Protein AF-A0A7S0MZC3-F1 (afdb_monomer_lite)

Radius of gyration: 25.45 Å; chains: 1; bounding box: 79×46×43 Å

Organism: NCBI:txid1411642

Foldseek 3Di:
DDDDDPPPPPPPVVVVVVVVVVVVVVVVVVVVVDPVPVCLFDKDDDDDDDDPDDDVLLQVLCCVPVVDNDDDPPLSVLLVCVLVVHDTDTDGDPPSPVVCSQVSNCVSVVHDGDDD

Structure (mmCIF, N/CA/C/O backbone):
data_AF-A0A7S0MZC3-F1
#
_entry.id   AF-A0A7S0MZC3-F1
#
loop_
_atom_site.group_PDB
_atom_site.id
_atom_site.type_symbol
_atom_site.label_atom_id
_atom_site.label_alt_id
_atom_site.label_comp_id
_atom_site.label_asym_id
_atom_site.label_entity_id
_atom_site.label_seq_id
_atom_site.pdbx_PDB_ins_code
_atom_site.Cartn_x
_atom_site.Cartn_y
_atom_site.Cartn_z
_atom_site.occupancy
_atom_site.B_iso_or_equiv
_atom_site.auth_seq_id
_atom_site.auth_comp_id
_atom_site.auth_asym_id
_atom_site.auth_atom_id
_atom_site.pdbx_PDB_model_num
ATOM 1 N N . GLY A 1 1 ? 63.529 -34.219 -31.049 1.00 38.88 1 GLY A N 1
ATOM 2 C CA . GLY A 1 1 ? 62.089 -34.540 -30.981 1.00 38.88 1 GLY A CA 1
ATOM 3 C C . GLY A 1 1 ? 61.337 -33.245 -31.166 1.00 38.88 1 GLY A C 1
ATOM 4 O O . GLY A 1 1 ? 61.920 -32.231 -30.801 1.00 38.88 1 GLY A O 1
ATOM 5 N N . PRO A 1 2 ? 60.170 -33.244 -31.823 1.00 45.28 2 PRO A N 1
ATOM 6 C CA . PRO A 1 2 ? 59.547 -32.015 -32.294 1.00 45.28 2 PRO A CA 1
ATOM 7 C C . PRO A 1 2 ? 59.161 -31.129 -31.110 1.00 45.28 2 PRO A C 1
ATOM 9 O O . PRO A 1 2 ? 58.729 -31.637 -30.079 1.00 45.28 2 PRO A O 1
ATOM 12 N N . ALA A 1 3 ? 59.377 -29.826 -31.282 1.00 48.06 3 ALA A N 1
ATOM 13 C CA . ALA A 1 3 ? 58.860 -28.800 -30.400 1.00 48.06 3 ALA A CA 1
ATOM 14 C C . ALA A 1 3 ? 57.333 -28.901 -30.391 1.00 48.06 3 ALA A C 1
ATOM 16 O O . ALA A 1 3 ? 56.700 -28.955 -31.447 1.00 48.06 3 ALA A O 1
ATOM 17 N N . GLU A 1 4 ? 56.776 -28.986 -29.193 1.00 48.47 4 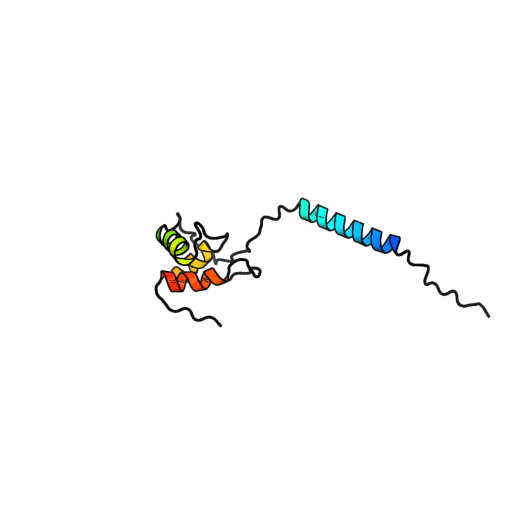GLU A N 1
ATOM 18 C CA . GLU A 1 4 ? 55.360 -28.797 -28.942 1.00 48.47 4 GLU A CA 1
ATOM 19 C C . GLU A 1 4 ? 54.940 -27.415 -29.462 1.00 48.47 4 GLU A C 1
ATOM 21 O O . GLU A 1 4 ? 55.422 -26.380 -29.010 1.00 48.47 4 GLU A O 1
ATOM 26 N N . HIS A 1 5 ? 54.106 -27.415 -30.500 1.00 50.88 5 HIS A N 1
ATOM 27 C CA . HIS A 1 5 ? 53.350 -26.238 -30.894 1.00 50.88 5 HIS A CA 1
ATOM 28 C C . HIS A 1 5 ? 52.312 -25.996 -29.795 1.00 50.88 5 HIS A C 1
ATOM 30 O O . HIS A 1 5 ? 51.366 -26.773 -29.673 1.00 50.88 5 HIS A O 1
ATOM 36 N N . ASP A 1 6 ? 52.494 -24.939 -29.003 1.00 47.56 6 ASP A N 1
ATOM 37 C CA . ASP A 1 6 ? 51.408 -24.364 -28.213 1.00 47.56 6 ASP A CA 1
ATOM 38 C C . ASP A 1 6 ? 50.366 -23.815 -29.197 1.00 47.56 6 ASP A C 1
ATOM 40 O O . ASP A 1 6 ? 50.517 -22.744 -29.779 1.00 47.56 6 ASP A O 1
ATOM 44 N N . GLU A 1 7 ? 49.318 -24.600 -29.433 1.00 55.44 7 GLU A N 1
ATOM 45 C CA . GLU A 1 7 ? 48.158 -24.251 -30.258 1.00 55.44 7 GLU A CA 1
ATOM 46 C C . GLU A 1 7 ? 47.123 -23.466 -29.433 1.00 55.44 7 GLU A C 1
ATOM 48 O O . GLU A 1 7 ? 45.921 -23.692 -29.514 1.00 55.44 7 GLU A O 1
ATOM 53 N N . PHE A 1 8 ? 47.591 -22.528 -28.611 1.00 55.16 8 PHE A N 1
ATOM 54 C CA . PHE A 1 8 ? 46.767 -21.404 -28.184 1.00 55.16 8 PHE A CA 1
ATOM 55 C C . PHE A 1 8 ? 47.102 -20.266 -29.134 1.00 55.16 8 PHE A C 1
ATOM 57 O O . PHE A 1 8 ? 47.890 -19.382 -28.813 1.00 55.16 8 PHE A O 1
ATOM 64 N N . GLY A 1 9 ? 46.567 -20.367 -30.357 1.00 51.00 9 GLY A N 1
ATOM 65 C CA . GLY A 1 9 ? 46.602 -19.261 -31.305 1.00 51.00 9 GLY A CA 1
ATOM 66 C C . GLY A 1 9 ? 46.116 -18.002 -30.603 1.00 51.00 9 GLY A C 1
ATOM 67 O O . GLY A 1 9 ? 45.172 -18.084 -29.815 1.00 51.00 9 GLY A O 1
ATOM 68 N N . ASP A 1 10 ? 46.809 -16.889 -30.844 1.00 55.56 10 ASP A N 1
ATOM 69 C CA . ASP A 1 10 ? 46.469 -15.573 -30.315 1.00 55.56 10 ASP A CA 1
ATOM 70 C C . ASP A 1 10 ? 44.962 -15.358 -30.483 1.00 55.56 10 ASP A C 1
ATOM 72 O O . ASP A 1 10 ? 44.473 -15.148 -31.595 1.00 55.56 10 ASP A O 1
ATOM 76 N N . ILE A 1 11 ? 44.208 -15.508 -29.392 1.00 59.03 11 ILE A N 1
ATOM 77 C CA . ILE A 1 11 ? 42.795 -15.164 -29.396 1.00 59.03 11 ILE A CA 1
ATOM 78 C C . ILE A 1 11 ? 42.803 -13.650 -29.510 1.00 59.03 11 ILE A C 1
ATOM 80 O O . ILE A 1 11 ? 43.213 -12.961 -28.578 1.00 59.03 11 ILE A O 1
ATOM 84 N N . ASP A 1 12 ? 42.447 -13.150 -30.688 1.00 62.41 12 ASP A N 1
ATOM 85 C CA . ASP A 1 12 ? 42.364 -11.723 -30.927 1.00 62.41 12 ASP A CA 1
ATOM 86 C C . ASP A 1 12 ? 41.288 -11.163 -29.992 1.00 62.41 12 ASP A C 1
ATOM 88 O O . ASP A 1 12 ? 40.092 -11.420 -30.166 1.00 62.41 12 ASP A O 1
ATOM 92 N N . ASP A 1 13 ? 41.714 -10.423 -28.966 1.00 61.41 13 ASP A N 1
ATOM 93 C CA . ASP A 1 13 ? 40.813 -9.739 -28.040 1.00 61.41 13 ASP A CA 1
ATOM 94 C C . ASP A 1 13 ? 39.795 -8.880 -28.814 1.00 61.41 13 ASP A C 1
ATOM 96 O O . ASP A 1 13 ? 38.664 -8.705 -28.358 1.00 61.41 13 ASP A O 1
ATOM 100 N N . ALA A 1 14 ? 40.144 -8.396 -30.015 1.00 66.00 14 ALA A N 1
ATOM 101 C CA . ALA A 1 14 ? 39.228 -7.669 -30.883 1.00 66.00 14 ALA A CA 1
ATOM 102 C C . ALA A 1 14 ? 38.117 -8.557 -31.473 1.00 66.00 14 ALA A C 1
ATOM 104 O O . ALA A 1 14 ? 36.990 -8.078 -31.597 1.00 66.00 14 ALA A O 1
ATOM 105 N N . GLU A 1 15 ? 38.369 -9.837 -31.777 1.00 63.91 15 GLU A N 1
ATOM 106 C CA . GLU A 1 15 ? 37.312 -10.774 -32.196 1.00 63.91 15 GLU A CA 1
ATOM 107 C C . GLU A 1 15 ? 36.387 -11.144 -31.031 1.00 63.91 15 GLU A C 1
ATOM 109 O O . GLU A 1 15 ? 35.169 -11.218 -31.212 1.00 63.91 15 GLU A O 1
ATOM 114 N N . LEU A 1 16 ? 36.927 -11.310 -29.819 1.00 59.62 16 LEU A N 1
ATOM 115 C CA . LEU A 1 16 ? 36.118 -11.545 -28.616 1.00 59.62 16 LEU A CA 1
ATOM 116 C C . LEU A 1 16 ? 35.220 -10.345 -28.283 1.00 59.62 16 LEU A C 1
ATOM 118 O O . LEU A 1 16 ? 34.051 -10.526 -27.931 1.00 59.62 16 LEU A O 1
ATOM 122 N N . ILE A 1 17 ? 35.747 -9.125 -28.415 1.00 66.00 17 ILE A N 1
ATOM 123 C CA . ILE A 1 17 ? 34.987 -7.888 -28.201 1.00 66.00 17 ILE A CA 1
ATOM 124 C C . ILE A 1 17 ? 33.932 -7.719 -29.303 1.00 66.00 17 ILE A C 1
ATOM 126 O O . ILE A 1 17 ? 32.768 -7.483 -28.985 1.00 66.00 17 ILE A O 1
ATOM 130 N N . SER A 1 18 ? 34.291 -7.947 -30.572 1.00 66.44 18 SER A N 1
ATOM 131 C CA . SER A 1 18 ? 33.347 -7.882 -31.697 1.00 66.44 18 SER A CA 1
ATOM 132 C C . SER A 1 18 ? 32.206 -8.889 -31.545 1.00 66.44 18 SER A C 1
ATOM 134 O O . SER A 1 18 ? 31.049 -8.544 -31.768 1.00 66.44 18 SER A O 1
ATOM 136 N N . SER A 1 19 ? 32.495 -10.113 -31.087 1.00 68.69 19 SER A N 1
ATOM 137 C CA . SER A 1 19 ? 31.464 -11.123 -30.824 1.00 68.69 19 SER A CA 1
ATOM 138 C C . SER A 1 19 ? 30.505 -10.713 -29.702 1.00 68.69 19 SER A C 1
ATOM 140 O O . SER A 1 19 ? 29.334 -11.100 -29.735 1.00 68.69 19 SER A O 1
ATOM 142 N N . CYS A 1 20 ? 30.974 -9.963 -28.702 1.00 67.00 20 CYS A N 1
ATOM 143 C CA . CYS A 1 20 ? 30.117 -9.437 -27.641 1.00 67.00 20 CYS A CA 1
ATOM 144 C C . CYS A 1 20 ? 29.237 -8.288 -28.141 1.00 67.00 20 CYS A C 1
ATOM 146 O O . CYS A 1 20 ? 28.064 -8.225 -27.772 1.00 67.00 20 CYS A O 1
ATOM 148 N N . ASP A 1 21 ? 29.777 -7.418 -28.993 1.00 73.50 21 ASP A N 1
ATOM 149 C CA . ASP A 1 21 ? 29.037 -6.303 -29.586 1.00 73.50 21 ASP A CA 1
ATOM 150 C C . ASP A 1 21 ? 27.942 -6.800 -30.539 1.00 73.50 21 ASP A C 1
ATOM 152 O O . ASP A 1 21 ? 26.808 -6.321 -30.472 1.00 73.50 21 ASP A O 1
ATOM 156 N N . ASP A 1 22 ? 28.224 -7.826 -31.346 1.00 75.62 22 ASP A N 1
ATOM 157 C CA . ASP A 1 22 ? 27.236 -8.470 -32.219 1.00 75.62 22 ASP A CA 1
ATOM 158 C C . ASP A 1 22 ? 26.118 -9.147 -31.410 1.00 75.62 22 ASP A C 1
ATOM 160 O O . ASP A 1 22 ? 24.932 -9.008 -31.727 1.00 75.62 22 ASP A O 1
ATOM 164 N N . ALA A 1 23 ? 26.471 -9.831 -30.315 1.00 72.12 23 ALA A N 1
ATOM 165 C CA . ALA A 1 23 ? 25.497 -10.424 -29.400 1.00 72.12 23 ALA A CA 1
ATOM 166 C C . ALA A 1 23 ? 24.655 -9.353 -28.682 1.00 72.12 23 ALA A C 1
ATOM 168 O O . ALA A 1 23 ? 23.444 -9.522 -28.514 1.00 72.12 23 ALA A O 1
ATOM 169 N N . ALA A 1 24 ? 25.265 -8.230 -28.292 1.00 68.44 24 ALA A N 1
ATOM 170 C CA . ALA A 1 24 ? 24.574 -7.103 -27.678 1.00 68.44 24 ALA A CA 1
ATOM 171 C C . ALA A 1 24 ? 23.631 -6.408 -28.669 1.00 68.44 24 ALA A C 1
ATOM 173 O O . ALA A 1 24 ? 22.507 -6.069 -28.299 1.00 68.44 24 ALA A O 1
ATOM 174 N N . ALA A 1 25 ? 24.045 -6.237 -29.924 1.00 73.56 25 ALA A N 1
ATOM 175 C CA . ALA A 1 25 ? 23.230 -5.658 -30.985 1.00 73.56 25 ALA A CA 1
ATOM 176 C C . ALA A 1 25 ? 22.045 -6.563 -31.352 1.00 73.56 25 ALA A C 1
ATOM 178 O O . ALA A 1 25 ? 20.926 -6.070 -31.493 1.00 73.56 25 ALA A O 1
ATOM 179 N N . ALA A 1 26 ? 22.253 -7.881 -31.436 1.00 71.25 26 ALA A N 1
ATOM 180 C CA . ALA A 1 26 ? 21.181 -8.852 -31.654 1.00 71.25 26 ALA A CA 1
ATOM 181 C C . ALA A 1 26 ? 20.164 -8.838 -30.501 1.00 71.25 26 ALA A C 1
ATOM 183 O O . ALA A 1 26 ? 18.962 -8.717 -30.739 1.00 71.25 26 ALA A O 1
ATOM 184 N N . TYR A 1 27 ? 20.647 -8.834 -29.254 1.00 63.59 27 TYR A N 1
ATOM 185 C CA . TYR A 1 27 ? 19.802 -8.704 -28.066 1.00 63.59 27 TYR A CA 1
ATOM 186 C C . TYR A 1 27 ? 19.015 -7.383 -28.052 1.00 63.59 27 TYR A C 1
ATOM 188 O O . TYR A 1 27 ? 17.833 -7.356 -27.711 1.00 63.59 27 TYR A O 1
ATOM 196 N N . GLN A 1 28 ? 19.647 -6.274 -28.447 1.00 66.06 28 GLN A N 1
ATOM 197 C CA . GLN A 1 28 ? 19.004 -4.961 -28.537 1.00 66.06 28 GLN A CA 1
ATOM 198 C C . GLN A 1 28 ? 17.970 -4.891 -29.667 1.00 66.06 28 GLN A C 1
ATOM 200 O O . GLN A 1 28 ? 16.918 -4.282 -29.481 1.00 66.06 28 GLN A O 1
ATOM 205 N N . ALA A 1 29 ? 18.222 -5.532 -30.810 1.00 66.38 29 ALA A N 1
ATOM 206 C CA . ALA A 1 29 ? 17.283 -5.605 -31.928 1.00 66.38 29 ALA A CA 1
ATOM 207 C C . ALA A 1 29 ? 16.047 -6.463 -31.593 1.00 66.38 29 ALA A C 1
ATOM 209 O O . ALA A 1 29 ? 14.921 -6.082 -31.930 1.00 66.38 29 ALA A O 1
ATOM 210 N N . GLU A 1 30 ? 16.231 -7.569 -30.861 1.00 61.44 30 GLU A N 1
ATOM 211 C CA . GLU A 1 30 ? 15.127 -8.357 -30.295 1.00 61.44 30 GLU A CA 1
ATOM 212 C C . GLU A 1 30 ? 14.334 -7.551 -29.249 1.00 61.44 30 GLU A C 1
ATOM 214 O O . GLU A 1 30 ? 13.102 -7.528 -29.293 1.00 61.44 30 GLU A O 1
ATOM 219 N N . LYS A 1 31 ? 15.019 -6.802 -28.372 1.00 57.59 31 LYS A N 1
ATOM 220 C CA . LYS A 1 31 ? 14.417 -5.869 -27.396 1.00 57.59 31 LYS A CA 1
ATOM 221 C C . LYS A 1 31 ? 13.665 -4.698 -28.030 1.00 57.59 31 LYS A C 1
ATOM 223 O O . LYS A 1 31 ? 12.723 -4.216 -27.418 1.00 57.59 31 LYS A O 1
ATOM 228 N N . ALA A 1 32 ? 14.087 -4.215 -29.196 1.00 56.34 32 ALA A N 1
ATOM 229 C CA . ALA A 1 32 ? 13.450 -3.097 -29.896 1.00 56.34 32 ALA A CA 1
ATOM 230 C C . ALA A 1 32 ? 12.188 -3.519 -30.667 1.00 56.34 32 ALA A C 1
ATOM 232 O O . ALA A 1 32 ? 11.336 -2.682 -30.954 1.00 56.34 32 ALA A O 1
ATOM 233 N N . SER A 1 33 ? 12.075 -4.808 -30.999 1.00 53.50 33 SER A N 1
ATOM 234 C CA . SER A 1 33 ? 10.907 -5.387 -31.679 1.00 53.50 33 SER A CA 1
ATOM 235 C C . SER A 1 33 ? 9.865 -5.929 -30.696 1.00 53.50 33 SER A C 1
ATOM 237 O O . SER A 1 33 ? 8.692 -6.052 -31.039 1.00 53.50 33 SER A O 1
ATOM 239 N N . GLN A 1 34 ? 10.275 -6.235 -29.464 1.00 41.09 34 GLN A N 1
ATOM 240 C CA . GLN A 1 34 ? 9.359 -6.362 -28.342 1.00 41.09 34 GLN A CA 1
ATOM 241 C C . GLN A 1 34 ? 8.988 -4.952 -27.883 1.00 41.09 34 GLN A C 1
ATOM 243 O O . GLN A 1 34 ? 9.838 -4.225 -27.377 1.00 41.09 34 GLN A O 1
ATOM 248 N N . GLU A 1 35 ? 7.722 -4.555 -28.010 1.00 35.88 35 GLU A N 1
ATOM 249 C CA . GLU A 1 35 ? 7.210 -3.502 -27.136 1.00 35.88 35 GLU A CA 1
ATOM 250 C C . GLU A 1 35 ? 7.386 -4.005 -25.701 1.00 35.88 35 GLU A C 1
ATOM 252 O O . GLU A 1 35 ? 6.572 -4.764 -25.179 1.00 35.88 35 GLU A O 1
ATOM 257 N N . TYR A 1 36 ? 8.488 -3.616 -25.061 1.00 33.50 36 TYR A N 1
ATOM 258 C CA . TYR A 1 36 ? 8.579 -3.612 -23.616 1.00 33.50 36 TYR A CA 1
ATOM 259 C C . TYR A 1 36 ? 7.596 -2.524 -23.189 1.00 33.50 36 TYR A C 1
ATOM 261 O O . TYR A 1 36 ? 7.967 -1.371 -22.960 1.00 33.50 36 TYR A O 1
ATOM 269 N N . SER A 1 37 ? 6.312 -2.880 -23.103 1.00 44.16 37 SER A N 1
ATOM 270 C CA . SER A 1 37 ? 5.474 -2.227 -22.116 1.00 44.16 37 SER A CA 1
ATOM 271 C C . SER A 1 37 ? 6.283 -2.277 -20.822 1.00 44.16 37 SER A C 1
ATOM 273 O O . SER A 1 37 ? 6.963 -3.270 -20.539 1.00 44.16 37 SER A O 1
ATOM 275 N N . GLN A 1 38 ? 6.323 -1.182 -20.070 1.00 40.41 38 GLN A N 1
ATOM 276 C CA . GLN A 1 38 ? 6.710 -1.276 -18.670 1.00 40.41 38 GLN A CA 1
ATOM 277 C C . GLN A 1 38 ? 5.715 -2.251 -18.040 1.00 40.41 38 GLN A C 1
ATOM 279 O O . GLN A 1 38 ? 4.628 -1.866 -17.628 1.00 40.41 38 GLN A O 1
ATOM 284 N N . ASP A 1 39 ? 6.028 -3.543 -18.106 1.00 42.75 39 ASP A N 1
ATOM 285 C CA . ASP A 1 39 ? 5.242 -4.586 -17.496 1.00 42.75 39 ASP A CA 1
ATOM 286 C C . ASP A 1 39 ? 5.515 -4.433 -16.009 1.00 42.75 39 ASP A C 1
ATOM 288 O O . ASP A 1 39 ? 6.492 -4.946 -15.458 1.00 42.75 39 ASP A O 1
ATOM 292 N N . ASP A 1 40 ? 4.659 -3.642 -15.363 1.00 46.81 40 ASP A N 1
ATOM 293 C CA . ASP A 1 40 ? 4.586 -3.505 -13.910 1.00 46.81 40 ASP A CA 1
ATOM 294 C C . ASP A 1 40 ? 4.212 -4.838 -13.234 1.00 46.81 40 ASP A C 1
ATOM 296 O O . ASP A 1 40 ? 4.118 -4.917 -12.010 1.00 46.81 40 ASP A O 1
ATOM 300 N N . GLY A 1 41 ? 4.082 -5.898 -14.031 1.00 52.22 41 GLY A N 1
ATOM 301 C CA . GLY A 1 41 ? 4.179 -7.280 -13.657 1.00 52.22 41 GLY A CA 1
ATOM 302 C C . GLY A 1 41 ? 2.8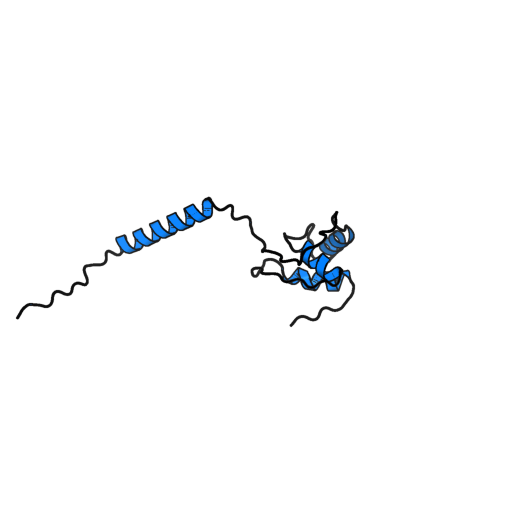20 -7.956 -13.706 1.00 52.22 41 GLY A C 1
ATOM 303 O O . GLY A 1 41 ? 1.779 -7.408 -13.337 1.00 52.22 41 GLY A O 1
ATOM 304 N N . GLN A 1 42 ? 2.840 -9.198 -14.161 1.00 51.78 42 GLN A N 1
ATOM 305 C CA . GLN A 1 42 ? 1.637 -9.971 -14.409 1.00 51.78 42 GLN A CA 1
ATOM 306 C C . GLN A 1 42 ? 0.864 -10.245 -13.104 1.00 51.78 42 GLN A C 1
ATOM 308 O O . GLN A 1 42 ? 1.399 -10.806 -12.142 1.00 51.78 42 GLN A O 1
ATOM 313 N N . VAL A 1 43 ? -0.409 -9.841 -13.071 1.00 54.44 43 VAL A N 1
ATOM 314 C CA . VAL A 1 43 ? -1.357 -10.169 -11.997 1.00 54.44 43 VAL A CA 1
ATOM 315 C C . VAL A 1 43 ? -2.114 -11.428 -12.391 1.00 54.44 43 VAL A C 1
ATOM 317 O O . VAL A 1 43 ? -2.882 -11.420 -13.351 1.00 54.44 43 VAL A O 1
ATOM 320 N N . TYR A 1 44 ? -1.931 -12.506 -11.634 1.00 55.81 44 TYR A N 1
ATOM 321 C CA . TYR A 1 44 ? -2.709 -13.728 -11.805 1.00 55.81 44 TYR A CA 1
ATOM 322 C C . TYR A 1 44 ? -3.928 -13.649 -10.887 1.00 55.81 44 TYR A C 1
ATOM 324 O O . TYR A 1 44 ? -3.804 -13.760 -9.667 1.00 55.81 44 TYR A O 1
ATOM 332 N N . THR A 1 45 ? -5.108 -13.430 -11.462 1.00 52.66 45 THR A N 1
ATOM 333 C CA . THR A 1 45 ? -6.376 -13.597 -10.740 1.00 52.66 45 THR A CA 1
ATOM 334 C C . THR A 1 45 ? -7.081 -14.829 -11.279 1.00 52.66 45 THR A C 1
ATOM 336 O O . THR A 1 45 ? -7.120 -15.054 -12.485 1.00 52.66 45 THR A O 1
ATOM 339 N N . GLN A 1 46 ? -7.586 -15.658 -10.369 1.00 49.16 46 GLN A N 1
ATOM 340 C CA . GLN A 1 46 ? -8.447 -16.778 -10.719 1.00 49.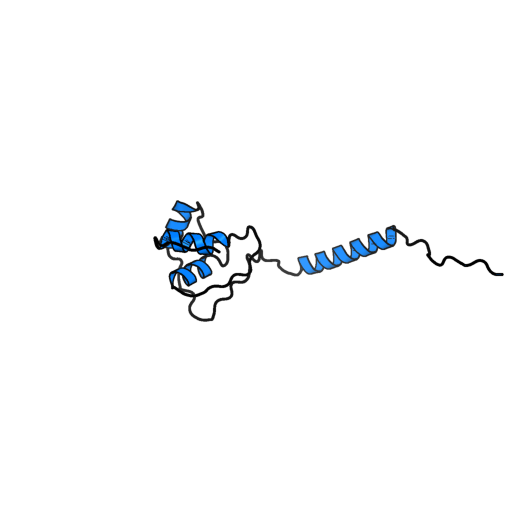16 46 GLN A CA 1
ATOM 341 C C . GLN A 1 46 ? -9.772 -16.187 -11.231 1.00 49.16 46 GLN A C 1
ATOM 343 O O . GLN A 1 46 ? -10.392 -15.388 -10.530 1.00 49.16 46 GLN A O 1
ATOM 348 N N . GLU A 1 47 ? -10.107 -16.487 -12.484 1.00 52.44 47 GLU A N 1
ATOM 349 C CA . GLU A 1 47 ? -11.165 -15.878 -13.302 1.00 52.44 47 GLU A CA 1
ATOM 350 C C . GLU A 1 47 ? -12.501 -15.715 -12.549 1.00 52.44 47 GLU A C 1
ATOM 352 O O . GLU A 1 47 ? -13.089 -16.700 -12.117 1.00 52.44 47 GLU A O 1
ATOM 357 N N . ASP A 1 48 ? -12.930 -14.466 -12.334 1.00 48.53 48 ASP A N 1
ATOM 358 C CA . ASP A 1 48 ? -14.256 -13.925 -12.684 1.00 48.53 48 ASP A CA 1
ATOM 359 C C . ASP A 1 48 ? -14.455 -12.528 -12.046 1.00 48.53 48 ASP A C 1
ATOM 361 O O . ASP A 1 48 ? -14.142 -12.275 -10.874 1.00 48.53 48 ASP A O 1
ATOM 365 N N . GLU A 1 49 ? -14.951 -11.612 -12.880 1.00 52.47 49 GLU A N 1
ATOM 366 C CA . GLU A 1 49 ? -15.426 -10.248 -12.592 1.00 52.47 49 GLU A CA 1
ATOM 367 C C . GLU A 1 49 ? -14.389 -9.222 -12.075 1.00 52.47 49 GLU A C 1
ATOM 369 O O . GLU A 1 49 ? -14.254 -8.909 -10.880 1.00 52.47 49 GLU A O 1
ATOM 374 N N . LEU A 1 50 ? -13.698 -8.596 -13.036 1.00 48.69 50 LEU A N 1
ATOM 375 C CA . LEU A 1 50 ? -13.200 -7.225 -12.887 1.00 48.69 50 LEU A CA 1
ATOM 376 C C . LEU A 1 50 ? -14.418 -6.299 -12.690 1.00 48.69 50 LEU A C 1
ATOM 378 O O . LEU A 1 50 ? -15.313 -6.317 -13.535 1.00 48.69 50 LEU A O 1
ATOM 382 N N . PRO A 1 51 ? -14.512 -5.525 -11.597 1.00 52.38 51 PRO A N 1
ATOM 383 C CA . PRO A 1 51 ? -15.625 -4.617 -11.405 1.00 52.38 51 PRO A CA 1
ATOM 384 C C . PRO A 1 51 ? -15.530 -3.498 -12.437 1.00 52.38 51 PRO A C 1
ATOM 386 O O . PRO A 1 51 ? -14.447 -3.014 -12.769 1.00 52.38 51 PRO A O 1
ATOM 389 N N . CYS A 1 52 ? -16.695 -3.135 -12.959 1.00 45.59 52 CYS A N 1
ATOM 390 C CA . CYS A 1 52 ? -16.883 -1.961 -13.781 1.00 45.59 52 CYS A CA 1
ATOM 391 C C . CYS A 1 52 ? -16.768 -0.702 -12.906 1.00 45.59 52 CYS A C 1
ATOM 393 O O . CYS A 1 52 ? -17.412 -0.604 -11.864 1.00 45.59 52 CYS A O 1
ATOM 395 N N . GLU A 1 53 ? -15.965 0.246 -13.385 1.00 52.69 53 GLU A N 1
ATOM 396 C CA . GLU A 1 53 ? -15.686 1.579 -12.836 1.00 52.69 53 GLU A CA 1
ATOM 397 C C . GLU A 1 53 ? -14.750 1.672 -11.606 1.00 52.69 53 GLU A C 1
ATOM 399 O O . GLU A 1 53 ? -14.838 0.869 -10.673 1.00 52.69 53 GLU A O 1
ATOM 404 N N . PRO A 1 54 ? -13.836 2.669 -11.595 1.00 58.16 54 PRO A N 1
ATOM 405 C CA . PRO A 1 54 ? -12.938 2.925 -10.474 1.00 58.16 54 PRO A CA 1
ATOM 406 C C . PRO A 1 54 ? -13.727 3.393 -9.250 1.00 58.16 54 PRO A C 1
ATOM 408 O O . PRO A 1 54 ? -14.588 4.271 -9.333 1.00 58.16 54 PRO A O 1
ATOM 411 N N . ASP A 1 55 ? -13.409 2.826 -8.091 1.00 78.25 55 ASP A N 1
ATOM 412 C CA . ASP A 1 55 ? -14.032 3.226 -6.834 1.00 78.25 55 ASP A CA 1
ATOM 413 C C . ASP A 1 55 ? -13.419 4.556 -6.365 1.00 78.25 55 ASP A C 1
ATOM 415 O O . ASP A 1 55 ? -12.263 4.628 -5.935 1.00 78.25 55 ASP A O 1
ATOM 419 N N . GLU A 1 56 ? -14.206 5.628 -6.464 1.00 86.81 56 GLU A N 1
ATOM 420 C CA . GLU A 1 56 ? -13.830 6.984 -6.049 1.00 86.81 56 GLU A CA 1
ATOM 421 C C . GLU A 1 56 ? -13.320 7.028 -4.596 1.00 86.81 56 GLU A C 1
ATOM 423 O O . GLU A 1 56 ? -12.411 7.795 -4.273 1.00 86.81 56 GLU A O 1
ATOM 428 N N . ALA A 1 57 ? -13.827 6.159 -3.713 1.00 91.00 57 ALA A N 1
ATOM 429 C CA . ALA A 1 57 ? -13.356 6.080 -2.333 1.00 91.00 57 ALA A CA 1
ATOM 430 C C . ALA A 1 57 ? -11.930 5.510 -2.232 1.00 91.00 57 ALA A C 1
ATOM 432 O O . ALA A 1 57 ? -11.160 5.910 -1.347 1.00 91.00 57 ALA A O 1
ATOM 433 N N . LEU A 1 58 ? -11.552 4.597 -3.134 1.00 94.69 58 LEU A N 1
ATOM 434 C CA . LEU A 1 58 ? -10.180 4.095 -3.216 1.00 94.69 58 LEU A CA 1
ATOM 435 C C . LEU A 1 58 ? -9.240 5.193 -3.714 1.00 94.69 58 LEU A C 1
ATOM 437 O O . LEU A 1 58 ? -8.176 5.376 -3.124 1.00 94.69 58 LEU A O 1
ATOM 441 N N . ARG A 1 59 ? -9.647 5.959 -4.735 1.00 94.12 59 ARG A N 1
ATOM 442 C CA . ARG A 1 59 ? -8.867 7.096 -5.253 1.00 94.12 59 ARG A CA 1
ATOM 443 C C . ARG A 1 59 ? -8.624 8.154 -4.179 1.00 94.12 59 ARG A C 1
ATOM 445 O O . ARG A 1 59 ? -7.479 8.537 -3.972 1.00 94.12 59 ARG A O 1
ATOM 452 N N . ALA A 1 60 ? -9.659 8.540 -3.433 1.00 95.56 60 ALA A N 1
ATOM 453 C CA . ALA A 1 60 ? -9.523 9.488 -2.327 1.00 95.56 60 ALA A CA 1
ATOM 454 C C . ALA A 1 60 ? -8.534 8.990 -1.258 1.00 95.56 60 ALA A C 1
ATOM 456 O O . ALA A 1 60 ? -7.637 9.714 -0.842 1.00 95.56 60 ALA A O 1
ATOM 457 N N . THR A 1 61 ? -8.627 7.713 -0.869 1.00 96.69 61 THR A N 1
ATOM 458 C CA . THR A 1 61 ? -7.681 7.121 0.096 1.00 96.69 61 THR A CA 1
ATOM 459 C C . THR A 1 61 ? -6.251 7.099 -0.450 1.00 96.69 61 THR A C 1
ATOM 461 O O . THR A 1 61 ? -5.286 7.294 0.290 1.00 96.69 61 THR A O 1
ATOM 464 N N . LEU A 1 62 ? -6.093 6.831 -1.745 1.00 97.56 62 LEU A N 1
ATOM 465 C CA . LEU A 1 62 ? -4.792 6.793 -2.395 1.00 97.56 62 LEU A CA 1
ATOM 466 C C . LEU A 1 62 ? -4.149 8.184 -2.410 1.00 97.56 62 LEU A C 1
ATOM 468 O O . LEU A 1 62 ? -2.969 8.322 -2.083 1.00 97.56 62 LEU A O 1
ATOM 472 N N . GLU A 1 63 ? -4.930 9.212 -2.717 1.00 97.25 63 GLU A N 1
ATOM 473 C CA . GLU A 1 63 ? -4.472 10.595 -2.708 1.00 97.25 63 GLU A CA 1
ATOM 474 C C . GLU A 1 63 ? -4.128 11.062 -1.286 1.00 97.25 63 GLU A C 1
ATOM 476 O O . GLU A 1 63 ? -3.008 11.517 -1.051 1.00 97.25 63 GLU A O 1
ATOM 481 N N . ASP A 1 64 ? -5.024 10.849 -0.319 1.00 97.25 64 ASP A N 1
ATOM 482 C CA . ASP A 1 64 ? -4.879 11.332 1.061 1.00 97.25 64 ASP A CA 1
ATOM 483 C C . ASP A 1 64 ? -3.657 10.751 1.788 1.00 97.25 64 ASP A C 1
ATOM 485 O O . ASP A 1 64 ? -3.021 11.433 2.596 1.00 97.25 64 ASP A O 1
ATOM 489 N N . TYR A 1 65 ? -3.327 9.481 1.530 1.00 97.31 65 TYR A N 1
ATOM 490 C CA . TYR A 1 65 ? -2.294 8.765 2.285 1.00 97.31 65 TYR A CA 1
ATOM 491 C C . TYR A 1 65 ? -1.015 8.482 1.497 1.00 97.31 65 TYR A C 1
ATOM 493 O O . TYR A 1 65 ? 0.051 8.370 2.105 1.00 97.31 65 TYR A O 1
ATOM 501 N N . TYR A 1 66 ? -1.100 8.360 0.171 1.00 96.31 66 TYR A N 1
ATOM 502 C CA . TYR A 1 66 ? 0.048 8.050 -0.687 1.00 96.31 66 TYR A CA 1
ATOM 503 C C . TYR A 1 66 ? 0.414 9.200 -1.633 1.00 96.31 66 TYR A C 1
ATOM 505 O O . TYR A 1 66 ? 1.498 9.173 -2.216 1.00 96.31 66 TYR A O 1
ATOM 513 N N . GLY A 1 67 ? -0.441 10.218 -1.783 1.00 96.94 67 GLY A N 1
ATOM 514 C CA . GLY A 1 67 ? -0.208 11.329 -2.706 1.00 96.94 67 GLY A CA 1
ATOM 515 C C . GLY A 1 67 ? -0.202 10.895 -4.174 1.00 96.94 67 GLY A C 1
ATOM 516 O O . GLY A 1 67 ? 0.500 11.496 -4.988 1.00 96.94 67 GLY A O 1
ATOM 517 N N . HIS A 1 68 ? -0.916 9.817 -4.516 1.00 95.62 68 HIS A N 1
ATOM 518 C CA . HIS A 1 68 ? -1.041 9.325 -5.889 1.00 95.62 68 HIS A CA 1
ATOM 519 C C . HIS A 1 68 ? -2.469 9.520 -6.395 1.00 95.62 68 HIS A C 1
ATOM 521 O O . HIS A 1 68 ? -3.427 9.179 -5.710 1.00 95.62 68 HIS A O 1
ATOM 527 N N . SER A 1 69 ? -2.602 10.035 -7.618 1.00 93.31 69 SER A N 1
ATOM 528 C CA . SER A 1 69 ? -3.899 10.236 -8.276 1.00 93.31 69 SER A CA 1
ATOM 529 C C . SER A 1 69 ? -4.478 8.952 -8.874 1.00 93.31 69 SER A C 1
ATOM 531 O O . SER A 1 69 ? -5.664 8.900 -9.191 1.00 93.31 69 SER A O 1
ATOM 533 N N . GLU A 1 70 ? -3.639 7.938 -9.083 1.00 93.50 70 GLU A N 1
ATOM 534 C CA . GLU A 1 70 ? -4.010 6.659 -9.681 1.00 93.50 70 GLU A CA 1
ATOM 535 C C . GLU A 1 70 ? -3.084 5.532 -9.217 1.00 93.50 70 GLU A C 1
ATOM 537 O O . GLU A 1 70 ? -1.929 5.755 -8.839 1.00 93.50 70 GLU A O 1
ATOM 542 N N . PHE A 1 71 ? -3.612 4.311 -9.236 1.00 94.12 71 PHE A N 1
ATOM 543 C CA . PHE A 1 71 ? -2.837 3.101 -8.998 1.00 94.12 71 PHE A CA 1
ATOM 544 C C . PHE A 1 71 ? -1.914 2.824 -10.187 1.00 94.12 71 PHE A C 1
ATOM 546 O O . PHE A 1 71 ? -2.270 3.090 -11.334 1.00 94.12 71 PHE A O 1
ATOM 553 N N . ARG A 1 72 ? -0.748 2.217 -9.936 1.00 93.12 72 ARG A N 1
ATOM 554 C CA . ARG A 1 72 ? 0.041 1.641 -11.038 1.00 93.12 72 ARG A CA 1
ATOM 555 C C . ARG A 1 72 ? -0.661 0.413 -11.605 1.00 93.12 72 ARG A C 1
ATOM 557 O O . ARG A 1 72 ? -1.533 -0.168 -10.949 1.00 93.12 72 ARG A O 1
ATOM 564 N N . SER A 1 73 ? -0.240 -0.010 -12.795 1.00 88.69 73 SER A N 1
ATOM 565 C CA . SER A 1 73 ? -0.825 -1.166 -13.468 1.00 88.69 73 SER A CA 1
ATOM 566 C C . SER A 1 73 ? -0.869 -2.389 -12.540 1.00 88.69 73 SER A C 1
ATOM 568 O O . SER A 1 73 ? 0.065 -2.671 -11.788 1.00 88.69 73 SER A O 1
ATOM 570 N N . GLY A 1 74 ? -2.022 -3.060 -12.514 1.00 89.50 74 GLY A N 1
ATOM 571 C CA . GLY A 1 74 ? -2.284 -4.235 -11.680 1.00 89.50 74 GLY A CA 1
ATOM 572 C C . GLY A 1 74 ? -2.530 -3.981 -10.183 1.00 89.50 74 GLY A C 1
ATOM 573 O O . GLY A 1 74 ? -3.192 -4.802 -9.547 1.00 89.50 74 GLY A O 1
ATOM 574 N N . GLN A 1 75 ? -2.079 -2.861 -9.601 1.00 94.94 75 GLN A N 1
ATOM 575 C CA . GLN A 1 75 ? -2.232 -2.586 -8.159 1.00 94.94 75 GLN A CA 1
ATOM 576 C C . GLN A 1 75 ? -3.689 -2.510 -7.721 1.00 94.94 75 GLN A C 1
ATOM 578 O O . GLN A 1 75 ? -4.057 -3.132 -6.724 1.00 94.94 75 GLN A O 1
ATOM 583 N N . GLU A 1 76 ? -4.525 -1.797 -8.475 1.00 93.12 76 GLU A N 1
ATOM 584 C CA . GLU A 1 76 ? -5.940 -1.654 -8.139 1.00 93.12 76 GLU A CA 1
ATOM 585 C C . GLU A 1 76 ? -6.658 -3.010 -8.130 1.00 93.12 76 GLU A C 1
ATOM 587 O O . GLU A 1 76 ? -7.391 -3.320 -7.192 1.00 93.12 76 GLU A O 1
ATOM 592 N N . ALA A 1 77 ? -6.380 -3.868 -9.116 1.00 90.62 77 ALA A N 1
ATOM 593 C CA . ALA A 1 77 ? -6.980 -5.196 -9.207 1.00 90.62 77 ALA A CA 1
ATOM 594 C C . ALA A 1 77 ? -6.640 -6.066 -7.984 1.00 90.62 77 ALA A C 1
ATOM 596 O O . ALA A 1 77 ? -7.521 -6.720 -7.418 1.00 90.62 77 ALA A O 1
ATOM 597 N N . VAL A 1 78 ? -5.380 -6.037 -7.536 1.00 93.75 78 VAL A N 1
ATOM 598 C CA . VAL A 1 78 ? -4.922 -6.761 -6.340 1.00 93.75 78 VAL A CA 1
ATOM 599 C C . VAL A 1 78 ? -5.579 -6.194 -5.081 1.00 93.75 78 VAL A C 1
ATOM 601 O O . VAL A 1 78 ? -6.128 -6.951 -4.284 1.00 93.75 78 VAL A O 1
ATOM 604 N N . VAL A 1 79 ? -5.589 -4.867 -4.920 1.00 94.81 79 VAL A N 1
ATOM 605 C CA . VAL A 1 79 ? -6.235 -4.186 -3.785 1.00 94.81 79 VAL A CA 1
ATOM 606 C C . VAL A 1 79 ? -7.715 -4.552 -3.698 1.00 94.81 79 VAL A C 1
ATOM 608 O O . VAL A 1 79 ? -8.190 -4.960 -2.638 1.00 94.81 79 VAL A O 1
ATOM 611 N N . GLN A 1 80 ? -8.445 -4.468 -4.808 1.00 93.00 80 GLN A N 1
ATOM 612 C CA . GLN A 1 80 ? -9.862 -4.811 -4.849 1.00 93.00 80 GLN A CA 1
ATOM 613 C C . GLN A 1 80 ? -10.117 -6.306 -4.613 1.00 93.00 80 GLN A C 1
ATOM 615 O O . GLN A 1 80 ? -11.168 -6.662 -4.077 1.00 93.00 80 GLN A O 1
ATOM 620 N N . ALA A 1 81 ? -9.208 -7.196 -5.027 1.00 91.69 81 ALA A N 1
ATOM 621 C CA . ALA A 1 81 ? -9.303 -8.619 -4.711 1.00 91.69 81 ALA A CA 1
ATOM 622 C C . ALA A 1 81 ? -9.189 -8.844 -3.196 1.00 91.69 81 ALA A C 1
ATOM 624 O O . ALA A 1 81 ? -10.080 -9.460 -2.609 1.00 91.69 81 ALA A O 1
ATOM 625 N N . VAL A 1 82 ? -8.181 -8.246 -2.553 1.00 93.62 82 VAL A N 1
ATOM 626 C CA . VAL A 1 82 ? -7.965 -8.335 -1.100 1.00 93.62 82 VAL A CA 1
ATOM 627 C C . VAL A 1 82 ? -9.131 -7.723 -0.318 1.00 93.62 82 VAL A C 1
ATOM 629 O O . VAL A 1 82 ? -9.610 -8.322 0.645 1.00 93.62 82 VAL A O 1
ATOM 632 N N . LEU A 1 83 ? -9.650 -6.563 -0.739 1.00 93.69 83 LEU A N 1
ATOM 633 C CA . LEU A 1 83 ? -10.814 -5.923 -0.107 1.00 93.69 83 LEU A CA 1
ATOM 634 C C . LEU A 1 83 ? -12.088 -6.775 -0.210 1.00 93.69 83 LEU A C 1
ATOM 636 O O . LEU A 1 83 ? -12.909 -6.757 0.707 1.00 93.69 83 LEU A O 1
ATOM 640 N N . ARG A 1 84 ? -12.226 -7.565 -1.282 1.00 92.62 84 ARG A N 1
ATOM 641 C CA . ARG A 1 84 ? -13.297 -8.560 -1.455 1.00 9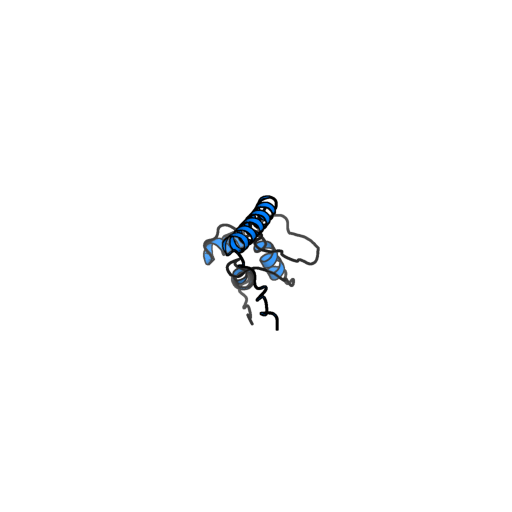2.62 84 ARG A CA 1
ATOM 642 C C . ARG A 1 84 ? -13.033 -9.882 -0.725 1.00 92.62 84 ARG A C 1
ATOM 644 O O . ARG A 1 84 ? -13.840 -10.799 -0.831 1.00 92.62 84 ARG A O 1
ATOM 651 N N . GLY A 1 85 ? -11.934 -9.986 0.024 1.00 91.25 85 GLY A N 1
ATOM 652 C CA . GLY A 1 85 ? -11.559 -11.199 0.750 1.00 91.25 85 GLY A CA 1
ATOM 653 C C . GLY A 1 85 ? -11.089 -12.336 -0.157 1.00 91.25 85 GLY A C 1
ATOM 654 O O . GLY A 1 85 ? -11.209 -13.494 0.232 1.00 91.25 85 GLY A O 1
ATOM 655 N N . ARG A 1 86 ? -10.598 -12.021 -1.364 1.00 92.00 86 ARG A N 1
ATOM 656 C CA . ARG A 1 86 ? -9.996 -12.989 -2.289 1.00 92.00 86 ARG A CA 1
ATOM 657 C C . ARG A 1 86 ? -8.480 -13.014 -2.129 1.00 92.00 86 ARG A C 1
ATOM 659 O O . ARG A 1 86 ? -7.861 -11.973 -1.902 1.00 92.00 86 ARG A O 1
ATOM 666 N N . ASP A 1 87 ? -7.898 -14.191 -2.327 1.00 93.00 87 ASP A N 1
ATOM 667 C CA . ASP A 1 87 ? -6.450 -14.357 -2.396 1.00 93.00 87 ASP A CA 1
ATOM 668 C C . ASP A 1 87 ? -5.894 -13.744 -3.688 1.00 93.00 87 ASP A C 1
ATOM 670 O O . ASP A 1 87 ? -6.529 -13.785 -4.745 1.00 93.00 87 ASP A O 1
ATOM 674 N N . ALA A 1 88 ? -4.691 -13.176 -3.609 1.00 89.62 88 ALA A N 1
ATOM 675 C CA . ALA A 1 88 ? -3.998 -12.595 -4.751 1.00 89.62 88 ALA A CA 1
ATOM 676 C C . ALA A 1 88 ? -2.509 -12.952 -4.708 1.00 89.62 88 ALA A C 1
ATOM 678 O O . ALA A 1 88 ? -1.864 -12.844 -3.665 1.00 89.62 88 ALA A O 1
ATOM 679 N N . THR A 1 89 ? -1.959 -13.351 -5.856 1.00 92.12 89 THR A N 1
ATOM 680 C CA . THR A 1 89 ? -0.524 -13.607 -6.032 1.00 92.12 89 THR A CA 1
ATOM 681 C C . THR A 1 89 ? 0.034 -12.637 -7.064 1.00 92.12 89 THR A C 1
ATOM 683 O O . THR A 1 89 ? -0.500 -12.518 -8.166 1.00 92.12 89 THR A O 1
ATOM 686 N N . VAL A 1 90 ? 1.120 -11.951 -6.708 1.00 89.12 90 VAL A N 1
ATOM 687 C CA . VAL A 1 90 ? 1.797 -10.983 -7.579 1.00 89.12 90 VAL A CA 1
ATOM 688 C C . VAL A 1 90 ? 3.244 -11.397 -7.809 1.00 89.12 90 VAL A C 1
ATOM 690 O O . VAL A 1 90 ? 3.942 -11.777 -6.867 1.00 89.12 90 VAL A O 1
ATOM 693 N N . LEU A 1 91 ? 3.710 -11.291 -9.053 1.00 92.12 91 LEU A N 1
ATOM 694 C CA . LEU A 1 91 ? 5.102 -11.541 -9.428 1.00 92.12 91 LEU A CA 1
ATOM 695 C C . LEU A 1 91 ? 5.736 -10.250 -9.941 1.00 92.12 91 LEU A C 1
ATOM 697 O O . LEU A 1 91 ? 5.822 -10.023 -11.143 1.00 92.12 91 LEU A O 1
ATOM 701 N N . TRP A 1 92 ? 6.146 -9.380 -9.017 1.00 91.12 92 TRP A N 1
ATOM 702 C CA . TRP A 1 92 ? 6.607 -8.028 -9.345 1.00 91.12 92 TRP A CA 1
ATOM 703 C C . TRP A 1 92 ? 8.012 -7.727 -8.821 1.00 91.12 92 TRP A C 1
ATOM 705 O O . TRP A 1 92 ? 8.362 -8.050 -7.674 1.00 91.12 92 TRP A O 1
ATOM 715 N N . CYS A 1 93 ? 8.787 -6.996 -9.624 1.00 92.25 93 CYS A N 1
ATOM 716 C CA . CYS A 1 93 ? 10.115 -6.495 -9.278 1.00 92.25 93 CYS A CA 1
ATOM 717 C C . CYS A 1 93 ? 10.106 -5.626 -8.005 1.00 92.25 93 CYS A C 1
ATOM 719 O O . CYS A 1 93 ? 9.081 -5.122 -7.527 1.00 92.25 93 CYS A O 1
ATOM 721 N N . THR A 1 94 ? 11.268 -5.470 -7.373 1.00 92.25 94 THR A N 1
ATOM 722 C CA . THR A 1 94 ? 11.449 -4.467 -6.311 1.00 92.25 94 THR A CA 1
ATOM 723 C C . THR A 1 94 ? 11.219 -3.061 -6.878 1.00 92.25 94 THR A C 1
ATOM 725 O O . THR A 1 94 ? 11.480 -2.802 -8.045 1.00 92.25 94 THR A O 1
ATOM 728 N N . GLY A 1 95 ? 10.644 -2.160 -6.075 1.00 90.44 95 GLY A N 1
ATOM 729 C CA . GLY A 1 95 ? 10.285 -0.807 -6.530 1.00 90.44 95 GLY A CA 1
ATOM 730 C C . GLY A 1 95 ? 8.962 -0.684 -7.307 1.00 90.44 95 GLY A C 1
ATOM 731 O O . GLY A 1 95 ? 8.420 0.419 -7.379 1.00 90.44 95 GLY A O 1
ATOM 732 N N . SER A 1 96 ? 8.366 -1.786 -7.783 1.00 91.12 96 SER A N 1
ATOM 733 C CA . SER A 1 96 ? 7.071 -1.771 -8.499 1.00 91.12 96 SER A CA 1
ATOM 734 C C . SER A 1 96 ? 5.867 -1.400 -7.618 1.00 91.12 96 SER A C 1
ATOM 736 O O . SER A 1 96 ? 4.779 -1.141 -8.117 1.00 91.12 96 SER A O 1
ATOM 738 N N . GLY A 1 97 ? 6.048 -1.327 -6.296 1.00 92.88 97 GLY A N 1
ATOM 739 C CA . GLY A 1 97 ? 4.991 -0.906 -5.372 1.00 92.88 97 GLY A CA 1
ATOM 740 C C . GLY A 1 97 ? 4.089 -2.034 -4.865 1.00 92.88 97 GLY A C 1
ATOM 741 O O . GLY A 1 97 ? 3.012 -1.756 -4.351 1.00 92.88 97 GLY A O 1
ATOM 742 N N . LYS A 1 98 ? 4.539 -3.299 -4.909 1.00 95.50 98 LYS A N 1
ATOM 743 C CA . LYS A 1 98 ? 3.842 -4.435 -4.262 1.00 95.50 98 LYS A CA 1
ATOM 744 C C . LYS A 1 98 ? 3.498 -4.192 -2.784 1.00 95.50 98 LYS A C 1
ATOM 746 O O . LYS A 1 98 ? 2.509 -4.726 -2.299 1.00 95.50 98 LYS A O 1
ATOM 751 N N . SER A 1 99 ? 4.266 -3.348 -2.088 1.00 96.00 99 SER A N 1
ATOM 752 C CA . SER A 1 99 ? 4.012 -2.971 -0.694 1.00 96.00 99 SER A CA 1
ATOM 753 C C . SER A 1 99 ? 2.649 -2.316 -0.482 1.00 96.00 99 SER A C 1
ATOM 755 O O . SER A 1 99 ? 1.955 -2.590 0.496 1.00 96.00 99 SER A O 1
ATOM 757 N N . LEU A 1 100 ? 2.247 -1.475 -1.438 1.00 96.62 100 LEU A N 1
ATOM 758 C CA . LEU A 1 100 ? 0.966 -0.781 -1.415 1.00 96.62 100 LEU A CA 1
ATOM 759 C C . LEU A 1 100 ? -0.193 -1.784 -1.391 1.00 96.62 100 LEU A C 1
ATOM 761 O O . LEU A 1 100 ? -1.165 -1.572 -0.677 1.00 96.62 100 LEU A O 1
ATOM 765 N N . CYS A 1 101 ? -0.053 -2.921 -2.076 1.00 95.31 101 CYS A N 1
ATOM 766 C CA . CYS A 1 101 ? -1.118 -3.912 -2.234 1.00 95.31 101 CYS A CA 1
ATOM 767 C C . CYS A 1 101 ? -1.527 -4.633 -0.940 1.00 95.31 101 CYS A C 1
ATOM 769 O O . CYS A 1 101 ? -2.628 -5.169 -0.890 1.00 95.31 101 CYS A O 1
ATOM 771 N N . TYR A 1 102 ? -0.699 -4.631 0.111 1.00 94.56 102 TYR A N 1
ATOM 772 C CA . TYR A 1 102 ? -1.089 -5.140 1.438 1.00 94.56 102 TYR A CA 1
ATOM 773 C C . TYR A 1 102 ? -1.260 -4.034 2.487 1.00 94.56 102 TYR A C 1
ATOM 775 O O . TYR A 1 102 ? -2.003 -4.211 3.451 1.00 94.56 102 TYR A O 1
ATOM 783 N N . GLN A 1 103 ? -0.615 -2.877 2.306 1.00 97.62 103 GLN A N 1
ATOM 784 C CA . GLN A 1 103 ? -0.770 -1.732 3.209 1.00 97.62 103 GLN A CA 1
ATOM 785 C C . GLN A 1 103 ? -2.098 -1.006 2.985 1.00 97.62 103 GLN A C 1
ATOM 787 O O . GLN A 1 103 ? -2.824 -0.729 3.940 1.00 97.62 103 GLN A O 1
ATOM 792 N N . PHE A 1 104 ? -2.427 -0.733 1.722 1.00 97.69 104 PHE A N 1
ATOM 793 C CA . PHE A 1 104 ? 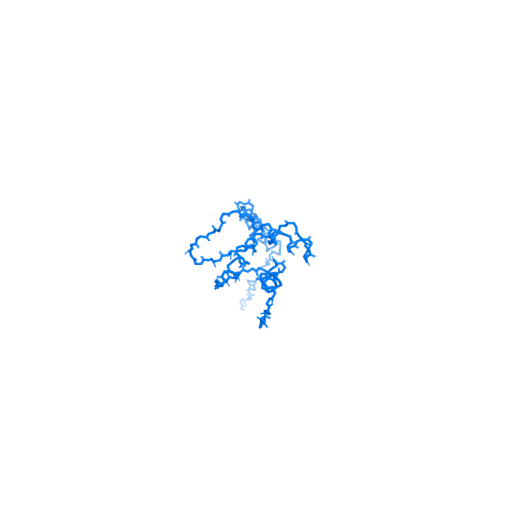-3.604 0.034 1.345 1.00 97.69 104 PHE A CA 1
ATOM 794 C C . PHE A 1 104 ? -4.902 -0.639 1.817 1.00 97.69 104 PHE A C 1
ATOM 796 O O . PHE A 1 104 ? -5.699 0.042 2.465 1.00 97.69 104 PHE A O 1
ATOM 803 N N . PRO A 1 105 ? -5.139 -1.955 1.600 1.00 96.12 105 PRO A N 1
ATOM 804 C CA . PRO A 1 105 ? -6.385 -2.579 2.044 1.00 96.12 105 PRO A CA 1
ATOM 805 C C . PRO A 1 105 ? -6.579 -2.519 3.561 1.00 96.12 105 PRO A C 1
ATOM 807 O O . PRO A 1 105 ? -7.698 -2.308 4.028 1.00 96.12 105 PRO A O 1
ATOM 810 N N . ALA A 1 106 ? -5.504 -2.669 4.341 1.00 96.88 106 ALA A N 1
ATOM 811 C CA . ALA A 1 106 ? -5.551 -2.574 5.799 1.00 96.88 106 ALA A CA 1
ATOM 812 C C . ALA A 1 106 ? -5.952 -1.167 6.254 1.00 96.88 106 ALA A C 1
ATOM 814 O O . ALA A 1 106 ? -6.873 -1.006 7.056 1.00 96.88 106 ALA A O 1
ATOM 815 N N . LEU A 1 107 ? -5.317 -0.151 5.671 1.00 96.75 107 LEU A N 1
ATOM 816 C CA . LEU A 1 107 ? -5.610 1.250 5.938 1.00 96.75 107 LEU A CA 1
ATOM 817 C C . LEU A 1 107 ? -7.050 1.617 5.555 1.00 96.75 107 LEU A C 1
ATOM 819 O O . LEU A 1 107 ? -7.808 2.095 6.399 1.00 96.75 107 LEU A O 1
ATOM 823 N N . HIS A 1 108 ? -7.442 1.337 4.310 1.00 96.44 108 HIS A N 1
ATOM 824 C CA . HIS A 1 108 ? -8.754 1.682 3.765 1.00 96.44 108 HIS A CA 1
ATOM 825 C C . HIS A 1 108 ? -9.895 0.997 4.531 1.00 96.44 108 HIS A C 1
ATOM 827 O O . HIS A 1 108 ? -10.883 1.631 4.898 1.00 96.44 108 HIS A O 1
ATOM 833 N N . SER A 1 109 ? -9.739 -0.293 4.853 1.00 94.56 109 SER A N 1
ATOM 834 C CA . SER A 1 109 ? -10.746 -1.051 5.609 1.00 94.56 109 SER A CA 1
ATOM 835 C C . SER A 1 109 ? -10.680 -0.845 7.127 1.00 94.56 109 SER A C 1
ATOM 837 O O . SER A 1 109 ? -11.506 -1.411 7.847 1.00 94.56 109 SER A O 1
ATOM 839 N N . LYS A 1 110 ? -9.727 -0.040 7.623 1.00 95.31 110 LYS A N 1
ATOM 840 C CA . LYS A 1 110 ? -9.455 0.188 9.054 1.00 95.31 110 LYS A CA 1
ATOM 841 C C . LYS A 1 110 ? -9.228 -1.120 9.825 1.00 95.31 110 LYS A C 1
ATOM 843 O O . LYS A 1 110 ? -9.717 -1.293 10.942 1.00 95.31 110 LYS A O 1
ATOM 848 N N . LYS A 1 111 ? -8.496 -2.053 9.213 1.00 95.31 111 LYS A N 1
ATOM 849 C CA . LYS A 1 111 ? -8.123 -3.362 9.770 1.00 95.31 111 LYS A CA 1
ATOM 850 C C . LYS A 1 111 ? -6.607 -3.476 9.917 1.00 95.31 111 LYS A C 1
ATOM 852 O O . LYS A 1 111 ? -5.846 -2.686 9.369 1.00 95.31 111 LYS A O 1
ATOM 857 N N . THR A 1 112 ? -6.164 -4.496 10.641 1.00 96.50 112 THR A N 1
ATOM 858 C CA . THR A 1 112 ? -4.739 -4.807 10.804 1.00 96.50 112 THR A CA 1
ATOM 859 C C . THR A 1 112 ? -4.283 -5.793 9.730 1.00 96.50 112 THR A C 1
ATOM 861 O O . THR A 1 112 ? -4.894 -6.849 9.579 1.00 96.50 112 THR A O 1
ATOM 864 N N . ALA A 1 113 ? -3.191 -5.481 9.026 1.00 96.25 113 ALA A N 1
ATOM 865 C CA . ALA A 1 113 ? -2.467 -6.448 8.199 1.00 96.25 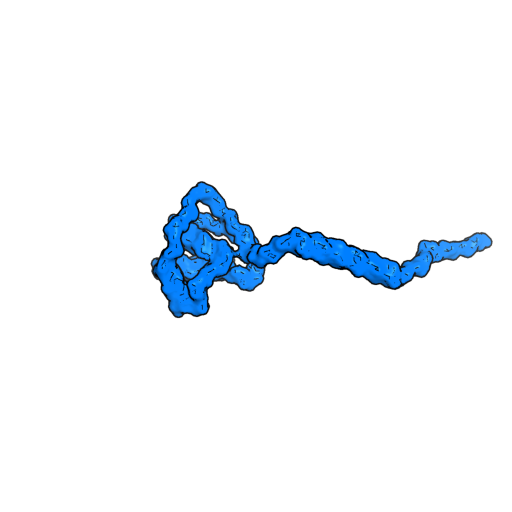113 ALA A CA 1
ATOM 866 C C . ALA A 1 113 ? -1.338 -7.108 8.996 1.00 96.25 113 ALA A C 1
ATOM 868 O O . ALA A 1 113 ? -0.636 -6.449 9.763 1.00 96.25 113 ALA A O 1
ATOM 869 N N . VAL A 1 114 ? -1.143 -8.405 8.766 1.00 96.94 114 VAL A N 1
ATOM 870 C CA . VAL A 1 114 ? 0.026 -9.157 9.229 1.00 96.94 114 VAL A CA 1
ATOM 871 C C . VAL A 1 114 ? 0.930 -9.382 8.022 1.00 96.94 114 VAL A C 1
ATOM 873 O O . VAL A 1 114 ? 0.473 -9.897 7.005 1.00 96.94 114 VAL A O 1
ATOM 876 N N . VAL A 1 115 ? 2.195 -8.976 8.129 1.00 96.06 115 VAL A N 1
ATOM 877 C CA . VAL A 1 115 ? 3.216 -9.133 7.083 1.00 96.06 115 VAL A CA 1
ATOM 878 C C . VAL A 1 115 ? 4.316 -10.031 7.640 1.00 96.06 115 VAL A C 1
ATOM 880 O O . VAL A 1 115 ? 4.732 -9.832 8.783 1.00 96.06 115 VAL A O 1
ATOM 883 N N . VAL A 1 116 ? 4.733 -11.025 6.854 1.00 94.00 116 VAL A N 1
ATOM 884 C CA . VAL A 1 116 ? 5.695 -12.075 7.231 1.00 94.00 116 VAL A CA 1
ATOM 885 C C . VAL A 1 116 ? 6.973 -11.929 6.421 1.00 94.00 116 VAL A C 1
ATOM 887 O O . VAL A 1 116 ? 6.855 -11.630 5.211 1.00 94.00 116 VAL A O 1
#

Secondary structure (DSSP, 8-state):
------------HHHHHHHHHHHHHHHHHHHHHS--------EE--SS-PPSS--HHHHHHHHHHH--SSPPTTHHHHHHHHHTT---EE---TTS-TTHHHHHHHHHTT------

pLDDT: mean 76.04, std 20.33, range [33.5, 97.69]

InterPro domains:
  IPR011545 DEAD/DEAH-box helicase domain [PF00270] (73-109)
  IPR027417 P-loop containing nucleoside triphosphate hydrolase [G3DSA:3.40.50.300] (24-116)
  IPR027417 P-loop containing nucleoside triphosphate hydrolase [SSF52540] (53-116)

Sequence (116 aa):
GPAEHDEFGDIDDAELISSCDDAAAAYQAEKASQEYSQDDGQVYTQEDELPCEPDEALRATLEDYYGHSEFRSGQEAVVQAVLRGRDATVLWCTGSGKSLCYQFPALHSKKTAVVV